Protein AF-A0AAY4BXL6-F1 (afdb_monomer)

Structure (mmCIF, N/CA/C/O backbone):
data_AF-A0AAY4BXL6-F1
#
_entry.id   AF-A0AAY4BXL6-F1
#
loop_
_atom_site.group_PDB
_atom_site.id
_atom_site.type_symbol
_atom_site.label_atom_id
_atom_site.label_alt_id
_atom_site.label_comp_id
_atom_site.label_asym_id
_atom_site.label_entity_id
_atom_site.label_seq_id
_atom_site.pdbx_PDB_ins_code
_atom_site.Cartn_x
_atom_site.Cartn_y
_atom_site.Cartn_z
_atom_site.occupancy
_atom_site.B_iso_or_equiv
_atom_site.auth_seq_id
_atom_site.auth_comp_id
_atom_site.auth_asym_id
_atom_site.auth_atom_id
_atom_site.pdbx_PDB_model_num
ATOM 1 N N . MET A 1 1 ? 42.012 5.319 -60.959 1.00 55.41 1 MET A N 1
ATOM 2 C CA . MET A 1 1 ? 40.696 5.644 -60.373 1.00 55.41 1 MET A CA 1
ATOM 3 C C . MET A 1 1 ? 40.517 7.148 -60.445 1.00 55.41 1 MET A C 1
ATOM 5 O O . MET A 1 1 ? 41.503 7.846 -60.239 1.00 55.41 1 MET A O 1
ATOM 9 N N . THR A 1 2 ? 39.338 7.639 -60.822 1.00 81.38 2 THR A N 1
ATOM 10 C CA . THR A 1 2 ? 39.066 9.082 -60.882 1.00 81.38 2 THR A CA 1
ATOM 11 C C . THR A 1 2 ? 38.804 9.625 -59.470 1.00 81.38 2 THR A C 1
ATOM 13 O O . THR A 1 2 ? 38.248 8.901 -58.645 1.00 81.38 2 THR A O 1
ATOM 16 N N . PRO A 1 3 ? 39.201 10.872 -59.165 1.00 79.62 3 PRO A N 1
ATOM 17 C CA . PRO A 1 3 ? 39.037 11.471 -57.834 1.00 79.62 3 PRO A CA 1
ATOM 18 C C . PRO A 1 3 ? 37.572 11.531 -57.364 1.00 79.62 3 PRO A C 1
ATOM 20 O O . PRO A 1 3 ? 37.304 11.433 -56.173 1.00 79.62 3 PRO A O 1
ATOM 23 N N . GLU A 1 4 ? 36.618 11.609 -58.293 1.00 83.62 4 GLU A N 1
ATOM 24 C CA . GLU A 1 4 ? 35.174 11.591 -58.012 1.00 83.62 4 GLU A CA 1
ATOM 25 C C . GLU A 1 4 ? 34.708 10.270 -57.384 1.00 83.62 4 GLU A C 1
ATOM 27 O O . GLU A 1 4 ? 33.898 10.273 -56.462 1.00 83.62 4 GLU A O 1
ATOM 32 N N . LEU A 1 5 ? 35.265 9.140 -57.832 1.00 86.88 5 LEU A N 1
ATOM 33 C CA . LEU A 1 5 ? 34.950 7.822 -57.277 1.00 86.88 5 LEU A CA 1
ATOM 34 C C . LEU A 1 5 ? 35.505 7.647 -55.859 1.00 86.88 5 LEU A C 1
ATOM 36 O O . LEU A 1 5 ? 34.883 6.968 -55.050 1.00 86.88 5 LEU A O 1
ATOM 40 N N . CYS A 1 6 ? 36.656 8.251 -55.549 1.00 87.00 6 CYS A N 1
ATOM 41 C CA . CYS A 1 6 ? 37.215 8.206 -54.197 1.00 87.00 6 CYS A CA 1
ATOM 42 C C . CYS A 1 6 ? 36.318 8.955 -53.201 1.00 87.00 6 CYS A C 1
ATOM 44 O O . CYS A 1 6 ? 35.998 8.409 -52.150 1.00 87.00 6 CYS A O 1
ATOM 46 N N . ASN A 1 7 ? 35.846 10.150 -53.570 1.00 91.56 7 ASN A N 1
ATOM 47 C CA . ASN A 1 7 ? 34.968 10.955 -52.717 1.00 91.56 7 ASN A CA 1
ATOM 48 C C . ASN A 1 7 ? 33.618 10.268 -52.450 1.00 91.56 7 ASN A C 1
ATOM 50 O O . ASN A 1 7 ? 33.111 10.319 -51.333 1.00 91.56 7 ASN A O 1
ATOM 54 N N . GLU A 1 8 ? 33.040 9.603 -53.455 1.00 93.06 8 GLU A N 1
ATOM 55 C CA . GLU A 1 8 ? 31.780 8.860 -53.298 1.00 93.06 8 GLU A CA 1
ATOM 56 C C . GLU A 1 8 ? 31.937 7.694 -52.310 1.00 93.06 8 GLU A C 1
ATOM 58 O O . GLU A 1 8 ? 31.086 7.472 -51.450 1.00 93.06 8 GLU A O 1
ATOM 63 N N . VAL A 1 9 ? 33.056 6.966 -52.393 1.00 94.69 9 VAL A N 1
ATOM 64 C CA . VAL A 1 9 ? 33.353 5.857 -51.477 1.00 94.69 9 VAL A CA 1
ATOM 65 C C . VAL A 1 9 ? 33.537 6.358 -50.044 1.00 94.69 9 VAL A C 1
ATOM 67 O O . VAL A 1 9 ? 33.019 5.733 -49.120 1.00 94.69 9 VAL A O 1
ATOM 70 N N . GLU A 1 10 ? 34.230 7.480 -49.846 1.00 95.38 10 GLU A N 1
ATOM 71 C CA . GLU A 1 10 ? 34.384 8.105 -48.526 1.00 95.38 10 GLU A CA 1
ATOM 72 C C . GLU A 1 10 ? 33.028 8.545 -47.953 1.00 95.38 10 GLU A C 1
ATOM 74 O O . GLU A 1 10 ? 32.693 8.199 -46.819 1.00 95.38 10 GLU A O 1
ATOM 79 N N . LEU A 1 11 ? 32.188 9.202 -48.760 1.00 96.44 11 LEU A N 1
ATOM 80 C CA . LEU A 1 11 ? 30.849 9.624 -48.345 1.00 96.44 11 LEU A CA 1
ATOM 81 C C . LEU A 1 11 ? 29.952 8.433 -47.972 1.00 96.44 11 LEU A C 1
ATOM 83 O O . LEU A 1 11 ? 29.206 8.488 -46.991 1.00 96.44 11 LEU A O 1
ATOM 87 N N . MET A 1 12 ? 30.032 7.335 -48.728 1.00 96.75 12 MET A N 1
ATOM 88 C CA . MET A 1 12 ? 29.313 6.102 -48.405 1.00 96.75 12 MET A CA 1
ATOM 89 C C . MET A 1 12 ? 29.762 5.508 -47.066 1.00 96.75 12 MET A C 1
ATOM 91 O O . MET A 1 12 ? 28.915 5.052 -46.294 1.00 96.75 12 MET A O 1
ATOM 95 N N . GLN A 1 13 ? 31.064 5.532 -46.767 1.00 96.88 13 GLN A N 1
ATOM 96 C CA . GLN A 1 13 ? 31.594 5.047 -45.489 1.00 96.88 13 GLN A CA 1
ATOM 97 C C . GLN A 1 13 ? 31.095 5.896 -44.316 1.00 96.88 13 GLN A C 1
ATOM 99 O O . GLN A 1 13 ? 30.621 5.344 -43.320 1.00 96.88 13 GLN A O 1
ATOM 104 N N . GLU A 1 14 ? 31.123 7.225 -44.447 1.00 97.62 14 GLU A N 1
ATOM 105 C CA . GLU A 1 14 ? 30.574 8.131 -43.431 1.00 97.62 14 GLU A CA 1
ATOM 106 C C . GLU A 1 14 ? 29.076 7.893 -43.215 1.00 97.62 14 GLU A C 1
ATOM 108 O O . GLU A 1 14 ? 28.597 7.831 -42.078 1.00 97.62 14 GLU A O 1
ATOM 113 N N . HIS A 1 15 ? 28.322 7.711 -44.302 1.00 97.94 15 HIS A N 1
ATOM 114 C CA . HIS A 1 15 ? 26.896 7.422 -44.229 1.00 97.94 15 HIS A CA 1
ATOM 115 C C . HIS A 1 15 ? 26.618 6.112 -43.484 1.00 97.94 15 HIS A C 1
ATOM 117 O O . HIS A 1 15 ? 25.747 6.070 -42.609 1.00 97.94 15 HIS A O 1
ATOM 123 N N . GLU A 1 16 ? 27.369 5.052 -43.788 1.00 98.06 16 GLU A N 1
ATOM 124 C CA . GLU A 1 16 ? 27.234 3.769 -43.102 1.00 98.06 16 GLU A CA 1
ATOM 125 C C . GLU A 1 16 ? 27.542 3.901 -41.603 1.00 98.06 16 GLU A C 1
ATOM 127 O O . GLU A 1 16 ? 26.821 3.356 -40.762 1.00 98.06 16 GLU A O 1
ATOM 132 N N . GLU A 1 17 ? 28.561 4.683 -41.243 1.00 98.25 17 GLU A N 1
ATOM 133 C CA . GLU A 1 17 ? 28.901 4.939 -39.846 1.00 98.25 17 GLU A CA 1
ATOM 134 C C . GLU A 1 17 ? 27.789 5.708 -39.113 1.00 98.25 17 GLU A C 1
ATOM 136 O O . GLU A 1 17 ? 27.430 5.360 -37.982 1.00 98.25 17 GLU A O 1
ATOM 141 N N . ILE A 1 18 ? 27.189 6.715 -39.756 1.00 98.44 18 ILE A N 1
ATOM 142 C CA . ILE A 1 18 ? 26.038 7.451 -39.212 1.00 98.44 18 ILE A CA 1
ATOM 143 C C . ILE A 1 18 ? 24.856 6.503 -38.987 1.00 98.44 18 ILE A C 1
ATOM 145 O O . ILE A 1 18 ? 24.224 6.542 -37.924 1.00 98.44 18 ILE A O 1
ATOM 149 N N . LEU A 1 19 ? 24.556 5.634 -39.957 1.00 98.69 19 LEU A N 1
ATOM 150 C CA . LEU A 1 19 ? 23.480 4.652 -39.830 1.00 98.69 19 LEU A CA 1
ATOM 151 C C . LEU A 1 19 ? 23.740 3.672 -38.683 1.00 98.69 19 LEU A C 1
ATOM 153 O O . LEU A 1 19 ? 22.822 3.398 -37.904 1.00 98.69 19 LEU A O 1
ATOM 157 N N . ARG A 1 20 ? 24.982 3.201 -38.528 1.00 98.56 20 ARG A N 1
ATOM 158 C CA . ARG A 1 20 ? 25.386 2.310 -37.432 1.00 98.56 20 ARG A CA 1
ATOM 159 C C . ARG A 1 20 ? 25.179 2.971 -36.070 1.00 98.56 20 ARG A C 1
ATOM 161 O O . ARG A 1 20 ? 24.457 2.427 -35.235 1.00 98.56 20 ARG A O 1
ATOM 168 N N . LYS A 1 21 ? 25.705 4.186 -35.880 1.00 98.56 21 LYS A N 1
ATOM 169 C CA . LYS A 1 21 ? 25.538 4.966 -34.637 1.00 98.56 21 LYS A CA 1
ATOM 170 C C . LYS A 1 21 ? 24.064 5.210 -34.312 1.00 98.56 21 LYS A C 1
ATOM 172 O O . LYS A 1 21 ? 23.645 5.096 -33.160 1.00 98.56 21 LYS A O 1
ATOM 177 N N . ARG A 1 22 ? 23.251 5.523 -35.326 1.00 98.62 22 ARG A N 1
ATOM 178 C CA . ARG A 1 22 ? 21.806 5.721 -35.154 1.00 98.62 22 ARG A CA 1
ATOM 179 C C . ARG A 1 22 ? 21.107 4.436 -34.714 1.00 98.62 22 ARG A C 1
ATOM 181 O O . ARG A 1 22 ? 20.255 4.498 -33.829 1.00 98.62 22 ARG A O 1
ATOM 188 N N . ALA A 1 23 ? 21.442 3.299 -35.320 1.00 98.69 23 ALA A N 1
ATOM 189 C CA . ALA A 1 23 ? 20.861 2.009 -34.961 1.00 98.69 23 ALA A CA 1
ATOM 190 C C . ALA A 1 23 ? 21.191 1.630 -33.509 1.00 98.69 23 ALA A C 1
ATOM 192 O O . ALA A 1 23 ? 20.288 1.273 -32.751 1.00 98.69 23 ALA A O 1
ATOM 193 N N . GLU A 1 24 ? 22.450 1.796 -33.098 1.00 98.62 24 GLU A N 1
ATOM 194 C CA . GLU A 1 24 ? 22.897 1.549 -31.722 1.00 98.62 24 GLU A CA 1
ATOM 195 C C . GLU A 1 24 ? 22.157 2.434 -30.710 1.00 98.62 24 GLU A C 1
ATOM 197 O O . GLU A 1 24 ? 21.625 1.936 -29.713 1.00 98.62 24 GLU A O 1
ATOM 202 N N . LEU A 1 25 ? 22.048 3.739 -30.987 1.00 98.62 25 LEU A N 1
ATOM 203 C CA . LEU A 1 25 ? 21.337 4.671 -30.112 1.00 98.62 25 LEU A CA 1
ATOM 204 C C . LEU A 1 25 ? 19.850 4.314 -29.989 1.00 98.62 25 LEU A C 1
ATOM 206 O O . LEU A 1 25 ? 19.307 4.310 -28.884 1.00 98.62 25 LEU A O 1
ATOM 210 N N . LEU A 1 26 ? 19.188 3.984 -31.101 1.00 98.69 26 LEU A N 1
ATOM 211 C CA . LEU A 1 26 ? 17.782 3.572 -31.088 1.00 98.69 26 LEU A CA 1
ATOM 212 C C . LEU A 1 26 ? 17.580 2.294 -30.270 1.00 98.69 26 LEU A C 1
ATOM 214 O O 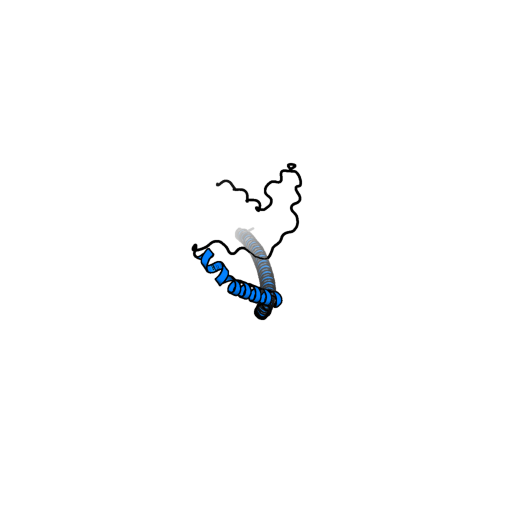. LEU A 1 26 ? 16.652 2.228 -29.463 1.00 98.69 26 LEU A O 1
ATOM 218 N N . GLN A 1 27 ? 18.471 1.312 -30.415 1.00 98.69 27 GLN A N 1
ATOM 219 C CA . GLN A 1 27 ? 18.427 0.086 -29.623 1.00 98.69 27 GLN A CA 1
ATOM 220 C C . GLN A 1 27 ? 18.601 0.376 -28.125 1.00 98.69 27 GLN A C 1
ATOM 222 O O . GLN A 1 27 ? 17.874 -0.177 -27.294 1.00 98.69 27 GLN A O 1
ATOM 227 N N . GLN A 1 28 ? 19.521 1.275 -27.765 1.00 98.69 28 GLN A N 1
ATOM 228 C CA . GLN A 1 28 ? 19.729 1.686 -26.378 1.00 98.69 28 GLN A CA 1
ATOM 229 C C . GLN A 1 28 ? 18.496 2.398 -25.804 1.00 98.69 28 GLN A C 1
ATOM 231 O O . GLN A 1 28 ? 18.062 2.085 -24.691 1.00 98.69 28 GLN A O 1
ATOM 236 N N . MET A 1 29 ? 17.913 3.333 -26.557 1.00 98.62 29 MET A N 1
ATOM 237 C CA . MET A 1 29 ? 16.710 4.062 -26.151 1.00 98.62 29 MET A CA 1
ATOM 238 C C . MET A 1 29 ? 15.520 3.120 -25.953 1.00 98.62 29 MET A C 1
ATOM 240 O O . MET A 1 29 ? 14.811 3.236 -24.951 1.00 98.62 29 MET A O 1
ATOM 244 N N . GLU A 1 30 ? 15.330 2.157 -26.855 1.00 98.69 30 GLU A N 1
ATOM 245 C CA . GLU A 1 30 ? 14.265 1.160 -26.748 1.00 98.69 30 GLU A CA 1
ATOM 246 C C . GLU A 1 30 ? 14.443 0.300 -25.489 1.00 98.69 30 GLU A C 1
ATOM 248 O O . GLU A 1 30 ? 13.514 0.149 -24.693 1.00 98.69 30 GLU A O 1
ATOM 253 N N . ALA A 1 31 ? 15.661 -0.186 -25.227 1.00 98.56 31 ALA A N 1
ATOM 254 C CA . ALA A 1 31 ? 15.957 -0.968 -24.029 1.00 98.56 31 ALA A CA 1
ATOM 255 C C . ALA A 1 31 ? 15.665 -0.183 -22.736 1.00 98.56 31 ALA A C 1
ATOM 257 O O . ALA A 1 31 ? 15.022 -0.698 -21.814 1.00 98.56 31 ALA A O 1
ATOM 258 N N . GLN A 1 32 ? 16.079 1.086 -22.674 1.00 98.62 32 GLN A N 1
ATOM 259 C CA . GLN A 1 32 ? 15.794 1.961 -21.534 1.00 98.62 32 GLN A CA 1
ATOM 260 C C . GLN A 1 32 ? 14.294 2.215 -21.371 1.00 98.62 32 GLN A C 1
ATOM 262 O O . GLN A 1 32 ? 13.777 2.169 -20.249 1.00 98.62 32 GLN A O 1
ATOM 267 N N . HIS A 1 33 ? 13.581 2.451 -22.473 1.00 98.44 33 HIS A N 1
ATOM 268 C CA . HIS A 1 33 ? 12.140 2.660 -22.455 1.00 98.44 33 HIS A CA 1
ATOM 269 C C . HIS A 1 33 ? 11.407 1.428 -21.912 1.00 98.44 33 HIS A C 1
ATOM 271 O O . HIS A 1 33 ? 10.588 1.548 -20.993 1.00 98.44 33 HIS A O 1
ATOM 277 N N . GLN A 1 34 ? 11.740 0.233 -22.405 1.00 98.62 34 GLN A N 1
ATOM 278 C CA . GLN A 1 34 ? 11.135 -1.015 -21.938 1.00 98.62 34 GLN A CA 1
ATOM 279 C C . GLN A 1 34 ? 11.451 -1.290 -20.466 1.00 98.62 34 GLN A C 1
ATOM 281 O O . GLN A 1 34 ? 10.554 -1.660 -19.702 1.00 98.62 34 GLN A O 1
ATOM 286 N N . HIS A 1 35 ? 12.684 -1.026 -20.028 1.00 98.56 35 HIS A N 1
ATOM 287 C CA . HIS A 1 35 ? 13.060 -1.147 -18.622 1.00 98.56 35 HIS A CA 1
ATOM 288 C C . HIS A 1 35 ? 12.223 -0.219 -17.725 1.00 98.56 35 HIS A C 1
ATOM 290 O O . HIS A 1 35 ? 11.637 -0.657 -16.729 1.00 98.56 35 HIS A O 1
ATOM 296 N N . GLN A 1 36 ? 12.093 1.059 -18.095 1.00 98.50 36 GLN A N 1
ATOM 297 C CA . GLN A 1 36 ? 11.271 2.012 -17.346 1.00 98.50 36 GLN A CA 1
ATOM 298 C C . GLN A 1 36 ? 9.793 1.611 -17.335 1.00 98.50 36 GLN A C 1
ATOM 300 O O . GLN A 1 36 ? 9.132 1.694 -16.296 1.00 98.50 36 GLN A O 1
ATOM 305 N N . LYS A 1 37 ? 9.271 1.138 -18.469 1.00 98.56 37 LYS A N 1
ATOM 306 C CA . LYS A 1 37 ? 7.896 0.649 -18.593 1.00 98.56 37 LYS A CA 1
ATOM 307 C C . LYS A 1 37 ? 7.641 -0.538 -17.664 1.00 98.56 37 LYS A C 1
ATOM 309 O O . LYS A 1 37 ? 6.628 -0.545 -16.962 1.00 98.56 37 LYS A O 1
ATOM 314 N N . ALA A 1 38 ? 8.560 -1.502 -17.601 1.00 98.50 38 ALA A N 1
ATOM 315 C CA . ALA A 1 38 ? 8.473 -2.641 -16.689 1.00 98.50 38 ALA A CA 1
ATOM 316 C C . ALA A 1 38 ? 8.501 -2.197 -15.217 1.00 98.50 38 ALA A C 1
ATOM 318 O O . ALA A 1 38 ? 7.635 -2.600 -14.436 1.00 98.50 38 ALA A O 1
ATOM 319 N N . LYS A 1 39 ? 9.418 -1.290 -14.851 1.00 98.56 39 LYS A N 1
ATOM 320 C CA . LYS A 1 39 ? 9.509 -0.725 -13.494 1.00 98.56 39 LYS A CA 1
ATOM 321 C C . LYS A 1 39 ? 8.218 -0.014 -13.078 1.00 98.56 39 LYS A C 1
ATOM 323 O O . LYS A 1 39 ? 7.716 -0.244 -11.979 1.00 98.56 39 LYS A O 1
ATOM 328 N N . ARG A 1 40 ? 7.638 0.810 -13.960 1.00 98.62 40 ARG A N 1
ATOM 329 C CA . ARG A 1 40 ? 6.360 1.502 -13.707 1.00 98.62 40 ARG A CA 1
ATOM 330 C C . ARG A 1 40 ? 5.208 0.517 -13.516 1.00 98.62 40 ARG A C 1
ATOM 332 O O . ARG A 1 40 ? 4.443 0.670 -12.568 1.00 98.62 40 ARG A O 1
ATOM 339 N N . LYS A 1 41 ? 5.110 -0.515 -14.362 1.00 98.56 41 LYS A N 1
ATOM 340 C CA . LYS A 1 41 ? 4.100 -1.580 -14.215 1.00 98.56 41 LYS A CA 1
ATOM 341 C C . LYS A 1 41 ? 4.236 -2.306 -12.876 1.00 98.56 41 LYS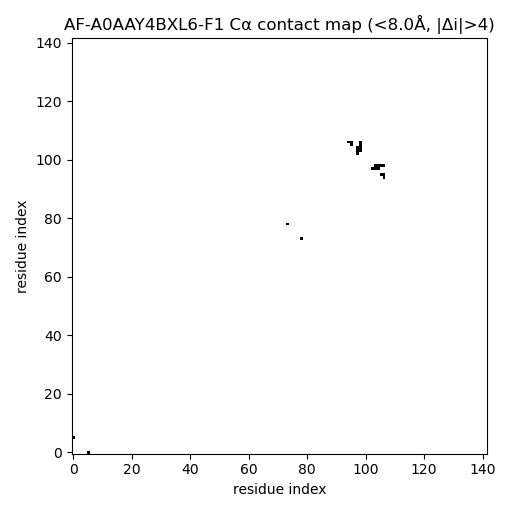 A C 1
ATOM 343 O O . LYS A 1 41 ? 3.241 -2.483 -12.178 1.00 98.56 41 LYS A O 1
ATOM 348 N N . GLN A 1 42 ? 5.458 -2.674 -12.492 1.00 98.56 42 GLN A N 1
ATOM 349 C CA . GLN A 1 42 ? 5.718 -3.326 -11.209 1.00 98.56 42 GLN A CA 1
ATOM 350 C C . GLN A 1 42 ? 5.330 -2.424 -10.030 1.00 98.56 42 GLN A C 1
ATOM 352 O O . GLN A 1 42 ? 4.679 -2.884 -9.092 1.00 98.56 42 GLN A O 1
ATOM 357 N N . GLN A 1 43 ? 5.688 -1.139 -10.083 1.00 98.69 43 GLN A N 1
ATOM 358 C CA . GLN A 1 43 ? 5.335 -0.180 -9.039 1.00 98.69 43 GLN A CA 1
ATOM 359 C C . GLN A 1 43 ? 3.819 0.012 -8.926 1.00 98.69 43 GLN A C 1
ATOM 361 O O . GLN A 1 43 ? 3.289 0.010 -7.816 1.00 98.69 43 GLN A O 1
ATOM 366 N N . ALA A 1 44 ? 3.111 0.125 -10.052 1.00 98.56 44 ALA A N 1
ATOM 367 C CA . ALA A 1 44 ? 1.655 0.238 -10.069 1.00 98.56 44 ALA A CA 1
ATOM 368 C C . ALA A 1 44 ? 0.984 -0.994 -9.441 1.00 98.56 44 ALA A C 1
ATOM 370 O O . ALA A 1 44 ? 0.095 -0.848 -8.604 1.00 98.56 44 ALA A O 1
ATOM 371 N N . ALA A 1 45 ? 1.457 -2.201 -9.771 1.00 98.50 45 ALA A N 1
ATOM 372 C CA . ALA A 1 45 ? 0.950 -3.438 -9.179 1.00 98.50 45 ALA A CA 1
ATOM 373 C C . ALA A 1 45 ? 1.174 -3.484 -7.657 1.00 98.50 45 ALA A C 1
ATOM 375 O O . ALA A 1 45 ? 0.247 -3.783 -6.905 1.00 98.50 45 ALA A O 1
ATOM 376 N N . ARG A 1 46 ? 2.377 -3.122 -7.190 1.00 98.56 46 ARG A N 1
ATOM 377 C CA . ARG A 1 46 ? 2.694 -3.043 -5.754 1.00 98.56 46 ARG A CA 1
ATOM 378 C C . ARG A 1 46 ? 1.828 -2.017 -5.032 1.00 98.56 46 ARG A C 1
ATOM 380 O O . ARG A 1 46 ? 1.309 -2.311 -3.960 1.00 98.56 46 ARG A O 1
ATOM 387 N N . SER A 1 47 ? 1.650 -0.836 -5.622 1.00 98.44 47 SER A N 1
ATOM 388 C CA . SER A 1 47 ? 0.816 0.218 -5.043 1.00 98.44 47 SER A CA 1
ATOM 389 C C . SER A 1 47 ? -0.643 -0.213 -4.942 1.00 98.44 47 SER A C 1
ATOM 391 O O . SER A 1 47 ? -1.269 0.016 -3.912 1.00 98.44 47 SER A O 1
ATOM 393 N N . LYS A 1 48 ? -1.174 -0.871 -5.978 1.00 98.69 48 LYS A N 1
ATOM 394 C CA . LYS A 1 48 ? -2.544 -1.391 -5.971 1.00 98.69 48 LYS A CA 1
ATOM 395 C C . LYS A 1 48 ? -2.729 -2.458 -4.889 1.00 98.69 48 LYS A C 1
ATOM 397 O O . LYS A 1 48 ? -3.653 -2.358 -4.092 1.00 98.69 48 LYS A O 1
ATOM 402 N N . ALA A 1 49 ? -1.807 -3.416 -4.793 1.00 98.56 49 ALA A N 1
ATOM 403 C CA . ALA A 1 49 ? -1.851 -4.444 -3.753 1.00 98.56 49 ALA A CA 1
ATOM 404 C C . ALA A 1 49 ? -1.759 -3.846 -2.335 1.00 98.56 49 ALA A C 1
ATOM 406 O O . ALA A 1 49 ? -2.484 -4.258 -1.429 1.00 98.56 49 ALA A O 1
ATOM 40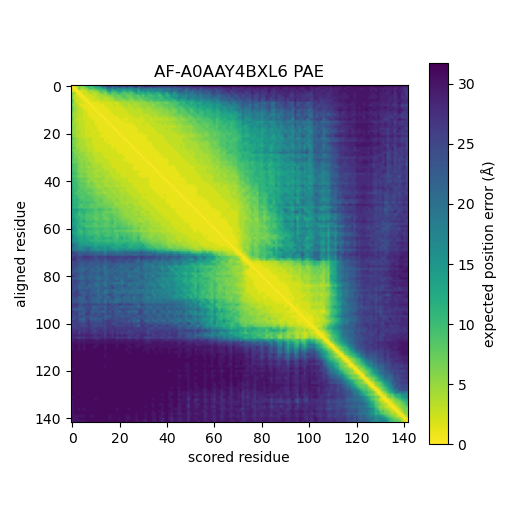7 N N . ALA A 1 50 ? -0.902 -2.837 -2.135 1.00 98.62 50 ALA A N 1
ATOM 408 C CA . ALA A 1 50 ? -0.807 -2.120 -0.866 1.00 98.62 50 ALA A CA 1
ATOM 409 C C . ALA A 1 50 ? -2.103 -1.364 -0.540 1.00 98.62 50 ALA A C 1
ATOM 411 O O . ALA A 1 50 ? -2.556 -1.407 0.601 1.00 98.62 50 ALA A O 1
ATOM 412 N N . GLN A 1 51 ? -2.722 -0.721 -1.533 1.00 98.69 51 GLN A N 1
ATOM 413 C CA . GLN A 1 51 ? -4.001 -0.032 -1.375 1.00 98.69 51 GLN A CA 1
ATOM 414 C C . GLN A 1 51 ? -5.119 -1.004 -0.979 1.00 98.69 51 GLN A C 1
ATOM 416 O O . GLN A 1 51 ? -5.844 -0.728 -0.028 1.00 98.69 51 GLN A O 1
ATOM 421 N N . GLU A 1 52 ? -5.224 -2.156 -1.644 1.00 98.56 52 GLU A N 1
ATOM 422 C CA . GLU A 1 52 ? -6.211 -3.194 -1.317 1.00 98.56 52 GLU A CA 1
ATOM 423 C C . GLU A 1 52 ? -6.015 -3.739 0.104 1.00 98.56 52 GLU A C 1
ATOM 425 O O . GLU A 1 52 ? -6.976 -3.854 0.866 1.00 98.56 52 GLU A O 1
ATOM 430 N N . ARG A 1 53 ? -4.767 -4.018 0.501 1.00 98.62 53 ARG A N 1
ATOM 431 C CA . ARG A 1 53 ? -4.444 -4.446 1.870 1.00 98.62 53 ARG A CA 1
ATOM 432 C C . ARG A 1 53 ? -4.813 -3.374 2.894 1.00 98.62 53 ARG A C 1
ATOM 434 O O . ARG A 1 53 ? -5.430 -3.687 3.907 1.00 98.62 53 ARG A O 1
ATOM 441 N N . ASN A 1 54 ? -4.434 -2.123 2.643 1.00 98.69 54 ASN A N 1
ATOM 442 C CA . ASN A 1 54 ? -4.706 -1.021 3.561 1.00 98.69 54 ASN A CA 1
ATOM 443 C C . ASN A 1 54 ? -6.216 -0.771 3.696 1.00 98.69 54 ASN A C 1
ATOM 445 O O . ASN A 1 54 ? -6.682 -0.525 4.802 1.00 98.69 54 ASN A O 1
ATOM 449 N N . ALA A 1 55 ? -6.988 -0.898 2.613 1.00 98.69 55 ALA A N 1
ATOM 450 C CA . ALA A 1 55 ? -8.445 -0.792 2.661 1.00 98.69 55 ALA A CA 1
ATOM 451 C C . ALA A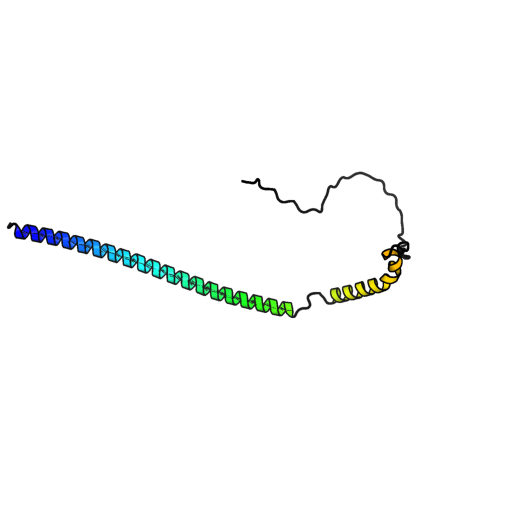 1 55 ? -9.072 -1.863 3.570 1.00 98.69 55 ALA A C 1
ATOM 453 O O . ALA A 1 55 ? -9.934 -1.538 4.384 1.00 98.69 55 ALA A O 1
ATOM 454 N N . ARG A 1 56 ? -8.596 -3.115 3.489 1.00 98.62 56 ARG A N 1
ATOM 455 C CA . ARG A 1 56 ? -9.043 -4.202 4.381 1.00 98.62 56 ARG A CA 1
ATOM 456 C C . ARG A 1 56 ? -8.697 -3.919 5.840 1.00 98.62 56 ARG A C 1
ATOM 458 O O . ARG A 1 56 ? -9.569 -3.995 6.692 1.00 98.62 56 ARG A O 1
ATOM 465 N N . LEU A 1 57 ? -7.458 -3.509 6.114 1.00 98.69 57 LEU A N 1
ATOM 466 C CA . LEU A 1 57 ? -7.028 -3.166 7.473 1.00 98.69 57 LEU A CA 1
ATOM 467 C C . LEU A 1 57 ? -7.871 -2.036 8.073 1.00 98.69 57 LEU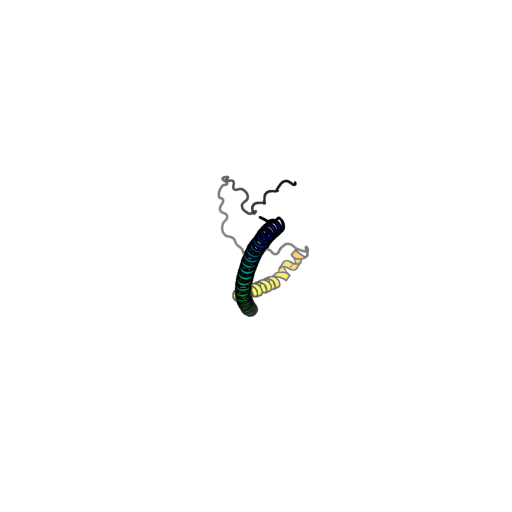 A C 1
ATOM 469 O O . LEU A 1 57 ? -8.291 -2.133 9.218 1.00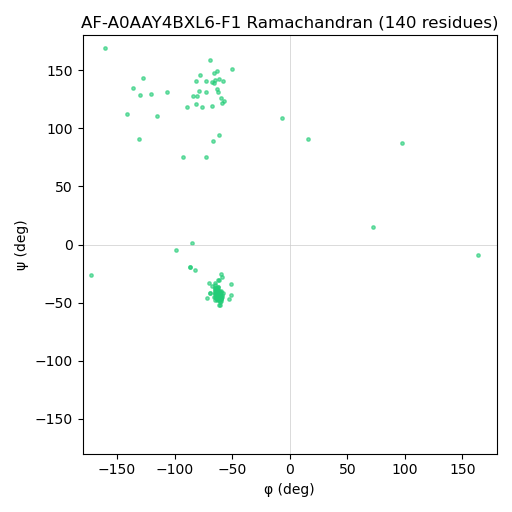 98.69 57 LEU A O 1
ATOM 473 N N . LEU A 1 58 ? -8.159 -0.987 7.300 1.00 98.69 58 LEU A N 1
ATOM 474 C CA . LEU A 1 58 ? -9.010 0.112 7.758 1.00 98.69 58 LEU A CA 1
ATOM 475 C C . LEU A 1 58 ? -10.440 -0.351 8.049 1.00 98.69 58 LEU A C 1
ATOM 477 O O . LEU A 1 58 ? -11.042 0.098 9.023 1.00 98.69 58 LEU A O 1
ATOM 481 N N . GLN A 1 59 ? -10.978 -1.259 7.234 1.00 98.62 59 GLN A N 1
ATOM 482 C CA . GLN A 1 59 ? -12.286 -1.855 7.479 1.00 98.62 59 GLN A CA 1
ATOM 483 C C . GLN A 1 59 ? -12.297 -2.677 8.776 1.00 98.62 59 GLN A C 1
ATOM 485 O O . GLN A 1 59 ? -13.212 -2.520 9.583 1.00 98.62 59 GLN A O 1
ATOM 490 N N . ASP A 1 60 ? -11.274 -3.501 9.001 1.00 98.38 60 ASP A N 1
ATOM 491 C CA . ASP A 1 60 ? -11.146 -4.319 10.210 1.00 98.38 60 ASP A CA 1
ATOM 492 C C . ASP A 1 60 ? -10.972 -3.452 11.463 1.00 98.38 60 ASP A C 1
ATOM 494 O O . ASP A 1 60 ? -11.619 -3.698 12.481 1.00 98.38 60 ASP A O 1
ATOM 498 N N . MET A 1 61 ? -10.156 -2.396 11.382 1.00 98.31 61 MET A N 1
ATOM 499 C CA . MET A 1 61 ? -9.976 -1.431 12.472 1.00 98.31 61 MET A CA 1
ATOM 500 C C . MET A 1 61 ? -11.282 -0.715 12.804 1.00 98.31 61 MET A C 1
ATOM 502 O O . MET A 1 61 ? -11.632 -0.612 13.975 1.00 98.31 61 MET A O 1
ATOM 506 N N . LYS A 1 62 ? -12.030 -0.273 11.787 1.00 98.00 62 LYS A N 1
ATOM 507 C CA . LYS A 1 62 ? -13.338 0.355 11.991 1.00 98.00 62 LYS A CA 1
ATOM 508 C C . LYS A 1 62 ? -14.322 -0.604 12.657 1.00 98.00 62 LYS A C 1
ATOM 510 O O . LYS A 1 62 ? -15.016 -0.216 13.587 1.00 98.00 62 LYS A O 1
ATOM 515 N N . LYS A 1 63 ? -14.355 -1.865 12.218 1.00 97.38 63 LYS A N 1
ATOM 516 C CA . LYS A 1 63 ? -15.199 -2.891 12.837 1.00 97.38 63 LYS A CA 1
ATOM 517 C C . LYS A 1 63 ? -14.829 -3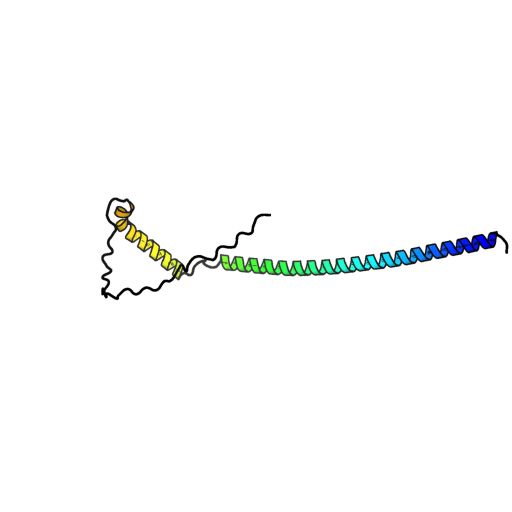.102 14.307 1.00 97.38 63 LYS A C 1
ATOM 519 O O . LYS A 1 63 ? -15.710 -3.104 15.157 1.00 97.38 63 LYS A O 1
ATOM 524 N N . MET A 1 64 ? -13.537 -3.236 14.604 1.00 95.81 64 MET A N 1
ATOM 525 C CA . MET A 1 64 ? -13.047 -3.383 15.975 1.00 95.81 64 MET A CA 1
ATOM 526 C C . MET A 1 64 ? -13.405 -2.168 16.835 1.00 95.81 64 MET A C 1
ATOM 528 O O . MET A 1 64 ? -13.828 -2.327 17.974 1.00 95.81 64 MET A O 1
ATOM 532 N N . GLU A 1 65 ? -13.271 -0.960 16.292 1.00 96.06 65 GLU A N 1
ATOM 533 C CA . GLU A 1 65 ? -13.678 0.266 16.970 1.00 96.06 65 GLU A CA 1
ATOM 534 C C . GLU A 1 65 ? -15.183 0.273 17.265 1.00 96.06 65 GLU A C 1
ATOM 536 O O . GLU A 1 65 ? -15.582 0.552 18.394 1.00 96.06 65 GLU A O 1
ATOM 541 N N . ASP A 1 66 ? -16.020 -0.073 16.287 1.00 95.56 66 ASP A N 1
ATOM 542 C CA . ASP A 1 66 ? -17.471 -0.148 16.462 1.00 95.56 66 ASP A CA 1
ATOM 543 C C . ASP A 1 66 ? -17.869 -1.205 17.505 1.00 95.56 66 ASP A C 1
ATOM 545 O O . ASP A 1 66 ? -18.808 -0.991 18.273 1.00 95.56 66 ASP A O 1
ATOM 549 N N . ASP A 1 67 ? -17.159 -2.332 17.558 1.00 93.06 67 ASP A N 1
ATOM 550 C CA . ASP A 1 67 ? -17.383 -3.389 18.547 1.00 93.06 67 ASP A CA 1
ATOM 551 C C . ASP A 1 67 ? -16.962 -2.937 19.956 1.00 93.06 67 ASP A C 1
ATOM 553 O O . ASP A 1 67 ? -17.710 -3.134 20.917 1.00 93.06 67 ASP A O 1
ATOM 557 N N . LEU A 1 68 ? -15.822 -2.247 20.083 1.00 89.75 68 LEU A N 1
ATOM 558 C CA . LEU A 1 68 ? -15.363 -1.665 21.349 1.00 89.75 68 LEU A CA 1
ATOM 559 C C . LEU A 1 68 ? -16.295 -0.558 21.848 1.00 89.75 68 LEU A C 1
ATOM 561 O O . LEU A 1 68 ? -16.588 -0.502 23.038 1.00 89.75 68 LEU A O 1
ATOM 565 N N . ARG A 1 69 ? -16.810 0.293 20.954 1.00 89.12 69 ARG A N 1
ATOM 566 C CA . ARG A 1 69 ? -17.783 1.345 21.301 1.00 89.12 69 ARG A CA 1
ATOM 567 C C . ARG A 1 69 ? -19.087 0.780 21.866 1.00 89.12 69 ARG A C 1
ATOM 569 O O . ARG A 1 69 ? -19.741 1.452 22.657 1.00 89.12 69 ARG A O 1
ATOM 576 N N . LYS A 1 70 ? -19.483 -0.427 21.450 1.00 88.19 70 LYS A N 1
ATOM 577 C CA . LYS A 1 70 ? -20.685 -1.112 21.954 1.00 88.19 70 LYS A CA 1
ATOM 578 C C . LYS A 1 70 ? -20.442 -1.842 23.273 1.00 88.19 70 LYS A C 1
ATOM 580 O O . LYS A 1 70 ? -21.409 -2.130 23.976 1.00 88.19 70 LYS A O 1
ATOM 585 N N . GLN A 1 71 ? -19.195 -2.179 23.604 1.00 82.62 71 GLN A N 1
ATOM 586 C CA . GLN A 1 71 ? -18.889 -2.863 24.854 1.00 82.62 71 GLN A CA 1
ATOM 587 C C . GLN A 1 71 ? -18.801 -1.891 26.042 1.00 82.62 71 GLN A C 1
ATOM 589 O O . GLN A 1 71 ? -18.216 -0.814 25.926 1.00 82.62 71 GLN A O 1
ATOM 594 N N . PRO A 1 72 ? -19.319 -2.277 27.223 1.00 75.19 72 PRO A N 1
ATOM 595 C CA . PRO A 1 72 ? -19.037 -1.563 28.462 1.00 75.19 72 PRO A CA 1
ATOM 596 C C . PRO A 1 72 ? -17.526 -1.562 28.747 1.00 75.19 72 PRO A C 1
ATOM 598 O O . PRO A 1 72 ? -16.908 -2.623 28.802 1.00 75.19 72 PRO A O 1
ATOM 601 N N . LEU A 1 73 ? -16.938 -0.378 28.963 1.00 75.12 73 LEU A N 1
ATOM 602 C CA . LEU A 1 73 ? -15.497 -0.202 29.225 1.00 75.12 73 LEU A CA 1
ATOM 603 C C . LEU A 1 73 ? -14.993 -0.946 30.472 1.00 75.12 73 LEU A C 1
ATOM 605 O O . LEU A 1 73 ? -13.806 -1.250 30.574 1.00 75.12 73 LEU A O 1
ATOM 609 N N . LEU A 1 74 ? -15.878 -1.205 31.436 1.00 82.50 74 LEU A N 1
ATOM 610 C CA . LEU A 1 74 ? -15.568 -1.878 32.692 1.00 82.50 74 LEU A CA 1
ATOM 611 C C . LEU A 1 74 ? -16.521 -3.052 32.896 1.00 82.50 74 LEU A C 1
ATOM 613 O O . LEU A 1 74 ? -17.709 -2.968 32.578 1.00 82.50 74 LEU A O 1
ATOM 617 N N . HIS A 1 75 ? -16.000 -4.140 33.468 1.00 85.12 75 HIS A N 1
ATOM 618 C CA . HIS A 1 75 ? -16.818 -5.286 33.850 1.00 85.12 75 HIS A CA 1
ATOM 619 C C . HIS A 1 75 ? -17.913 -4.838 34.839 1.00 85.12 75 HIS A C 1
ATOM 621 O O . HIS A 1 75 ? -17.610 -4.037 35.733 1.00 85.12 75 HIS A O 1
ATOM 627 N N . PRO A 1 76 ? -19.153 -5.352 34.743 1.00 88.44 76 PRO A N 1
ATOM 628 C CA . PRO A 1 76 ? -20.251 -4.970 35.637 1.00 88.44 76 PRO A CA 1
ATOM 629 C C . PRO A 1 76 ? -19.905 -5.049 37.129 1.00 88.44 76 PRO A C 1
ATOM 631 O O . PRO A 1 76 ? -20.335 -4.199 37.908 1.00 88.44 76 PRO A O 1
ATOM 634 N N . ASP A 1 77 ? -19.075 -6.012 37.530 1.00 92.00 77 ASP A N 1
ATOM 635 C CA . ASP A 1 77 ? -18.611 -6.145 38.917 1.00 92.00 77 ASP A CA 1
ATOM 636 C C . ASP A 1 77 ? -17.739 -4.971 39.367 1.00 92.00 77 ASP A C 1
ATOM 638 O O . ASP A 1 77 ? -17.859 -4.515 40.501 1.00 92.00 77 ASP A O 1
ATOM 642 N N . VAL A 1 78 ? -16.888 -4.448 38.477 1.00 91.56 78 VAL A N 1
ATOM 643 C CA . VAL A 1 78 ? -16.036 -3.284 38.763 1.00 91.56 78 VAL A CA 1
ATOM 644 C C . VAL A 1 78 ? -16.897 -2.034 38.897 1.00 91.56 78 VAL A C 1
ATOM 646 O O . VAL A 1 78 ? -16.699 -1.260 39.829 1.00 91.56 78 VAL A O 1
ATOM 649 N N . ILE A 1 79 ? -17.893 -1.874 38.019 1.00 90.94 79 ILE A N 1
ATOM 650 C CA . ILE A 1 79 ? -18.870 -0.780 38.105 1.00 90.94 79 ILE A CA 1
ATOM 651 C C . ILE A 1 79 ? -19.632 -0.873 39.432 1.00 90.94 79 ILE A C 1
ATOM 653 O O . ILE A 1 79 ? -19.687 0.093 40.186 1.00 90.94 79 ILE A O 1
ATOM 657 N N . THR A 1 80 ? -20.146 -2.058 39.768 1.00 94.19 80 THR A N 1
ATOM 658 C CA . THR A 1 80 ? -20.892 -2.299 41.012 1.00 94.19 80 THR A CA 1
ATOM 659 C C . THR A 1 80 ? -20.035 -2.021 42.244 1.00 94.19 80 THR A C 1
ATOM 661 O O . THR A 1 80 ? -20.500 -1.390 43.195 1.00 94.19 80 THR A O 1
ATOM 664 N N . LEU A 1 81 ? -18.778 -2.469 42.237 1.00 95.94 81 LEU A N 1
ATOM 665 C CA . LEU A 1 81 ? -17.830 -2.215 43.315 1.00 95.94 81 LEU A CA 1
ATOM 666 C C . LEU A 1 81 ? -17.545 -0.719 43.459 1.00 95.94 81 LEU A C 1
ATOM 668 O O . LEU A 1 81 ? -17.576 -0.212 44.576 1.00 95.94 81 LEU A O 1
ATOM 672 N N . GLN A 1 82 ? -17.315 -0.008 42.353 1.00 94.75 82 GLN A N 1
ATOM 673 C CA . GLN A 1 82 ? -17.078 1.433 42.359 1.00 94.75 82 GLN A CA 1
ATOM 674 C C . GLN A 1 82 ? -18.287 2.192 42.918 1.00 94.75 82 GLN A C 1
ATOM 676 O O . GLN A 1 82 ? -18.120 3.047 43.786 1.00 94.75 82 GLN A O 1
ATOM 681 N N . THR A 1 83 ? -19.504 1.845 42.487 1.00 95.56 83 THR A N 1
ATOM 682 C CA . THR A 1 83 ? -20.742 2.439 43.011 1.00 95.56 83 THR A CA 1
ATOM 683 C C . THR A 1 83 ? -20.883 2.204 44.514 1.00 95.56 83 THR A C 1
ATOM 685 O O . THR A 1 83 ? -21.148 3.143 45.260 1.00 95.56 83 THR A O 1
ATOM 688 N N . ARG A 1 84 ? -20.660 0.969 44.986 1.00 96.75 84 ARG A N 1
ATOM 689 C CA . ARG A 1 84 ? -20.733 0.641 46.420 1.00 96.75 84 ARG A CA 1
ATOM 690 C C . ARG A 1 84 ? -19.649 1.346 47.232 1.00 96.75 84 ARG A C 1
ATOM 692 O O . ARG A 1 84 ? -19.925 1.796 48.339 1.00 96.75 84 ARG A O 1
ATOM 699 N N . TYR A 1 85 ? -18.436 1.442 46.692 1.00 96.75 85 TYR A N 1
ATOM 700 C CA . TYR A 1 85 ? -17.326 2.138 47.332 1.00 96.75 85 TYR A CA 1
ATOM 701 C C . TYR A 1 85 ? -17.649 3.619 47.528 1.00 96.75 85 TYR A C 1
ATOM 703 O O . TYR A 1 85 ? -17.580 4.096 48.655 1.00 96.75 85 TYR A O 1
ATOM 711 N N . TRP A 1 86 ? -18.070 4.328 46.476 1.00 96.62 86 TRP A N 1
ATOM 712 C CA . TRP A 1 86 ? -18.427 5.744 46.597 1.00 96.62 86 TRP A CA 1
ATOM 713 C C . TRP A 1 86 ? -19.607 5.971 47.540 1.00 96.62 86 TRP A C 1
ATOM 715 O O . TRP A 1 86 ? -19.525 6.860 48.379 1.00 96.62 86 TRP A O 1
ATOM 725 N N . ALA A 1 87 ? -20.632 5.114 47.507 1.00 97.19 87 ALA A 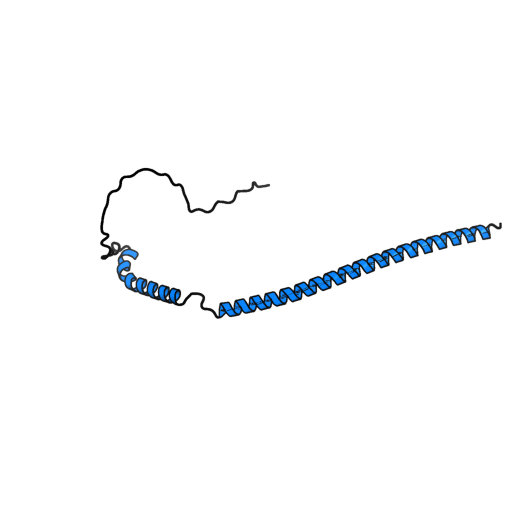N 1
ATOM 726 C CA . ALA A 1 87 ? -21.725 5.175 48.480 1.00 97.19 87 ALA A CA 1
ATOM 727 C C . ALA A 1 87 ? -21.227 4.991 49.929 1.00 97.19 87 ALA A C 1
ATOM 729 O O . ALA A 1 87 ? -21.659 5.698 50.836 1.00 97.19 87 ALA A O 1
ATOM 730 N N . SER A 1 88 ? -20.281 4.073 50.159 1.00 96.56 88 SER A N 1
ATOM 731 C CA . SER A 1 88 ? -19.658 3.889 51.476 1.00 96.56 88 SER A CA 1
ATOM 732 C C . SER A 1 88 ? -18.802 5.089 51.889 1.00 96.56 88 SER A C 1
ATOM 734 O O . SER A 1 88 ? -18.757 5.415 53.074 1.00 96.56 88 SER A O 1
ATOM 736 N N . VAL A 1 89 ? -18.113 5.733 50.944 1.00 94.94 89 VAL A N 1
ATOM 737 C CA . VAL A 1 89 ? -17.342 6.958 51.197 1.00 94.94 89 VAL A CA 1
ATOM 738 C C . VAL A 1 89 ? -18.282 8.093 51.587 1.00 94.94 89 VAL A C 1
ATOM 740 O O . VAL A 1 89 ? -18.045 8.734 52.604 1.00 94.94 89 VAL A O 1
ATOM 743 N N . GLU A 1 90 ? -19.371 8.303 50.847 1.00 95.06 90 GLU A N 1
ATOM 744 C CA . GLU A 1 90 ? -20.394 9.310 51.155 1.00 95.06 90 GLU A CA 1
ATOM 745 C C . GLU A 1 90 ? -21.043 9.067 52.520 1.00 95.06 90 GLU A C 1
ATOM 747 O O . GLU A 1 90 ? -21.232 10.007 53.286 1.00 95.06 90 GLU A O 1
ATOM 752 N N . GLN A 1 91 ? -21.309 7.805 52.873 1.00 94.75 91 GLN A N 1
ATOM 753 C CA . GLN A 1 91 ? -21.847 7.445 54.186 1.00 94.75 91 GLN A CA 1
ATOM 754 C C . GLN A 1 91 ? -20.884 7.796 55.327 1.00 94.75 91 GLN A C 1
ATOM 756 O O . GLN A 1 91 ? -21.319 8.194 56.407 1.00 94.75 91 GLN A O 1
ATOM 761 N N . LYS A 1 92 ? -19.578 7.632 55.103 1.00 91.75 92 LYS A N 1
ATOM 762 C CA . LYS A 1 92 ? -18.539 7.926 56.095 1.00 91.75 92 LYS A CA 1
ATOM 763 C C . LYS A 1 92 ? -18.094 9.384 56.086 1.00 91.75 92 LYS A C 1
ATOM 765 O O . LYS A 1 92 ? -17.566 9.844 57.092 1.00 91.75 92 LYS A O 1
ATOM 770 N N . LEU A 1 93 ? -18.345 10.130 55.014 1.00 92.31 93 LEU A N 1
ATOM 771 C CA . LEU A 1 93 ? -17.910 11.517 54.851 1.00 92.31 93 LEU A CA 1
ATOM 772 C C . LEU A 1 93 ? -18.276 12.430 56.042 1.00 92.31 93 LEU A C 1
ATOM 774 O O . LEU A 1 93 ? -17.389 13.155 56.491 1.00 92.31 93 LEU A O 1
ATOM 778 N N . PRO A 1 94 ? -19.497 12.371 56.620 1.00 92.25 94 PRO A N 1
ATOM 779 C CA . PRO A 1 94 ? -19.869 13.210 57.763 1.00 92.25 94 PRO A CA 1
ATOM 780 C C . PRO A 1 94 ? -19.058 12.917 59.030 1.00 92.25 94 PRO A C 1
ATOM 782 O O . PRO A 1 94 ? -18.765 13.827 59.799 1.00 92.25 94 PRO A O 1
ATOM 785 N N . GLU A 1 95 ? -18.653 11.658 59.252 1.00 90.69 95 GLU A N 1
ATOM 786 C CA . GLU A 1 95 ? -17.786 11.296 60.384 1.00 90.69 95 GLU A CA 1
ATOM 787 C C . GLU A 1 95 ? -16.404 11.953 60.234 1.00 90.69 95 GLU A C 1
ATOM 789 O O . GLU A 1 95 ? -15.794 12.365 61.219 1.00 90.69 95 GLU A O 1
ATOM 794 N N . TRP A 1 96 ? -15.924 12.084 58.995 1.00 90.38 96 TRP A N 1
ATOM 795 C CA . TRP A 1 96 ? -14.627 12.674 58.666 1.00 90.38 96 TRP A CA 1
ATOM 796 C C . TRP A 1 96 ? -14.666 14.200 58.507 1.00 90.38 96 TRP A C 1
ATOM 798 O O . TRP A 1 96 ? -13.621 14.839 58.622 1.00 90.38 96 TRP A O 1
ATOM 808 N N . GLU A 1 97 ? -15.832 14.806 58.282 1.00 92.06 97 GLU A N 1
ATOM 809 C CA . GLU A 1 97 ? -15.994 16.239 58.006 1.00 92.06 97 GLU A CA 1
ATOM 810 C C . GLU A 1 97 ? -15.323 17.159 59.052 1.00 92.06 97 GLU A C 1
ATOM 812 O O . GLU A 1 97 ? -14.554 18.038 58.649 1.00 92.06 97 GLU A O 1
ATOM 817 N N . PRO A 1 98 ? -15.478 16.962 60.380 1.00 90.62 98 PRO A N 1
ATOM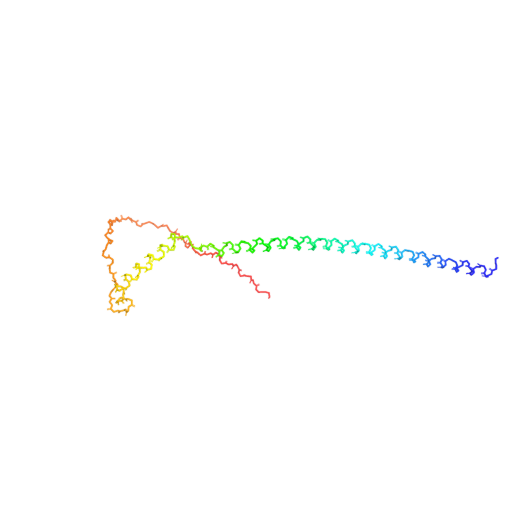 818 C CA . PRO A 1 98 ? -14.818 17.814 61.373 1.00 90.62 98 PRO A CA 1
ATOM 819 C C . PRO A 1 98 ? -13.289 17.743 61.305 1.00 90.62 98 PRO A C 1
ATOM 821 O O . PRO A 1 98 ? -12.616 18.757 61.495 1.00 90.62 98 PRO A O 1
ATOM 824 N N . PHE A 1 99 ? -12.737 16.562 61.015 1.00 91.06 99 PHE A N 1
ATOM 825 C CA . PHE A 1 99 ? -11.298 16.361 60.853 1.00 91.06 99 PHE A CA 1
ATOM 826 C C . PHE A 1 99 ? -10.785 16.984 59.551 1.00 91.06 99 PHE A C 1
ATOM 828 O O . PHE A 1 99 ? -9.796 17.713 59.569 1.00 91.06 99 PHE A O 1
ATOM 835 N N . LEU A 1 100 ? -11.485 16.757 58.435 1.00 89.69 100 LEU A N 1
ATOM 836 C CA . LEU A 1 100 ? -11.132 17.314 57.125 1.00 89.69 100 LEU A CA 1
ATOM 837 C C . LEU A 1 100 ? -11.180 18.849 57.114 1.00 89.69 100 LEU A C 1
ATOM 839 O O . LEU A 1 100 ? -10.399 19.485 56.412 1.00 89.69 100 LEU A O 1
ATOM 843 N N . LEU A 1 101 ? -12.050 19.448 57.931 1.00 93.56 101 LEU A N 1
ATOM 844 C CA . LEU A 1 101 ? -12.136 20.896 58.135 1.00 93.56 101 LEU A CA 1
ATOM 845 C C . LEU A 1 101 ? -11.150 21.436 59.191 1.00 93.56 101 LEU A C 1
ATOM 847 O O . LEU A 1 101 ? -11.173 22.632 59.483 1.00 93.56 101 LEU A O 1
ATOM 851 N N . GLY A 1 102 ? -10.308 20.583 59.789 1.00 89.69 102 GLY A N 1
ATOM 852 C CA . GLY A 1 102 ? -9.318 20.961 60.806 1.00 89.69 102 GLY A CA 1
ATOM 853 C C . GLY A 1 102 ? -9.907 21.320 62.176 1.00 89.69 102 GLY A C 1
ATOM 854 O O . GLY A 1 102 ? -9.229 21.932 62.997 1.00 89.69 102 GLY A O 1
ATOM 855 N N . LYS A 1 103 ? -11.172 20.967 62.427 1.00 87.31 103 LYS A N 1
ATOM 856 C CA . LYS A 1 103 ? -11.941 21.336 63.629 1.00 87.31 103 LYS A CA 1
ATOM 857 C C . LYS A 1 103 ? -11.992 20.235 64.691 1.00 87.31 103 LYS A C 1
ATOM 859 O O . LYS A 1 103 ? -12.550 20.458 65.762 1.00 87.31 103 LYS A O 1
ATOM 864 N N . GLY A 1 104 ? -11.441 19.055 64.418 1.00 82.00 104 GLY A N 1
ATOM 865 C CA . GLY A 1 104 ? -11.465 17.926 65.344 1.00 82.00 104 GLY A CA 1
ATOM 866 C C . GLY A 1 104 ? -10.405 16.866 65.038 1.00 82.00 104 GLY A C 1
ATOM 867 O O . GLY A 1 104 ? -9.760 16.924 63.991 1.00 82.00 104 GLY A O 1
ATOM 868 N N . PRO A 1 105 ? -10.194 15.909 65.956 1.00 82.56 105 PRO A N 1
ATOM 869 C CA . PRO A 1 105 ? -9.294 14.780 65.741 1.00 82.56 105 PRO A CA 1
ATOM 870 C C . PRO A 1 105 ? -9.852 13.808 64.689 1.00 82.56 105 PRO A C 1
ATOM 872 O O . PRO A 1 105 ? -11.054 13.781 64.433 1.00 82.56 105 PRO A O 1
ATOM 875 N N . ALA A 1 106 ? -8.977 12.993 64.091 1.00 80.38 106 ALA A N 1
ATOM 876 C CA . ALA A 1 106 ? -9.380 11.994 63.103 1.00 80.38 106 ALA A CA 1
ATOM 877 C C . ALA A 1 106 ? -10.349 10.963 63.711 1.00 80.38 106 ALA A C 1
ATOM 879 O O . ALA A 1 106 ? -10.147 10.552 64.863 1.00 80.38 106 ALA A O 1
ATOM 880 N N . PRO A 1 107 ? -11.358 10.495 62.952 1.00 79.81 107 PRO A N 1
ATOM 881 C CA . PRO A 1 107 ? -12.215 9.406 63.398 1.00 79.81 107 PRO A CA 1
ATOM 882 C C . PRO A 1 107 ? -11.359 8.182 63.723 1.00 79.81 107 PRO A C 1
ATOM 884 O O . PRO A 1 107 ? -10.578 7.708 62.900 1.00 79.81 107 PRO A O 1
ATOM 887 N N . THR A 1 108 ? -11.470 7.683 64.950 1.00 69.62 108 THR A N 1
ATOM 888 C CA . THR A 1 108 ? -10.798 6.445 65.350 1.00 69.62 108 THR A CA 1
ATOM 889 C C . THR A 1 108 ? -11.659 5.284 64.870 1.00 69.62 108 THR A C 1
ATOM 891 O O . THR A 1 108 ? -12.821 5.200 65.266 1.00 69.62 108 THR A O 1
ATOM 894 N N . GLU A 1 109 ? -11.123 4.396 64.026 1.00 61.34 109 GLU A N 1
ATOM 895 C CA . GLU A 1 109 ? -11.831 3.176 63.626 1.00 61.34 109 GLU A CA 1
ATOM 896 C C . GLU A 1 109 ? -12.102 2.305 64.861 1.00 61.34 109 GLU A C 1
ATOM 898 O O . GLU A 1 109 ? -11.266 1.515 65.305 1.00 61.34 109 GLU A O 1
ATOM 903 N N . ALA A 1 110 ? -13.285 2.453 65.451 1.00 48.66 110 ALA A N 1
ATOM 904 C CA . ALA A 1 110 ? -13.761 1.604 66.528 1.00 48.66 110 ALA A CA 1
ATOM 905 C C . ALA A 1 110 ? -14.127 0.223 65.952 1.00 48.66 110 ALA A C 1
ATOM 907 O O . ALA A 1 110 ? -15.297 -0.088 65.751 1.00 48.66 110 ALA A O 1
ATOM 908 N N . GLY A 1 111 ? -13.122 -0.600 65.631 1.00 50.19 111 GLY A N 1
ATOM 909 C CA . GLY A 1 111 ? -13.367 -1.936 65.077 1.00 50.19 111 GLY A CA 1
ATOM 910 C C . GLY A 1 111 ? -12.161 -2.858 64.901 1.00 50.19 111 GLY A C 1
ATOM 911 O O . GLY A 1 111 ? -12.320 -4.073 64.993 1.00 50.19 111 GLY A O 1
ATOM 912 N N . SER A 1 112 ? -10.942 -2.352 64.726 1.00 43.81 112 SER A N 1
ATOM 913 C CA . SER A 1 112 ? -9.762 -3.205 64.530 1.00 43.81 112 SER A CA 1
ATOM 914 C C . SER A 1 112 ? -9.061 -3.509 65.862 1.00 43.81 112 SER A C 1
ATOM 916 O O . SER A 1 112 ? -7.988 -3.002 66.184 1.00 43.81 112 SER A O 1
ATOM 918 N N . ARG A 1 113 ? -9.656 -4.408 66.663 1.00 41.31 113 ARG A N 1
ATOM 919 C CA . ARG A 1 113 ? -8.890 -5.173 67.666 1.00 41.31 113 ARG A CA 1
ATOM 920 C C . ARG A 1 113 ? -7.929 -6.104 66.923 1.00 41.31 113 ARG A C 1
ATOM 922 O O . ARG A 1 113 ? -8.264 -7.247 66.632 1.00 41.31 113 ARG A O 1
ATOM 929 N N . SER A 1 114 ? -6.728 -5.621 66.633 1.00 38.56 114 SER A N 1
ATOM 930 C CA . SER A 1 114 ? -5.609 -6.461 66.200 1.00 38.56 114 SER A CA 1
ATOM 931 C C . SER A 1 114 ? -5.171 -7.368 67.360 1.00 38.56 114 SER A C 1
ATOM 933 O O . SER A 1 114 ? -4.765 -6.846 68.404 1.00 38.56 114 SER A O 1
ATOM 935 N N . PRO A 1 115 ? -5.218 -8.708 67.240 1.00 42.44 115 PRO A N 1
ATOM 936 C CA . PRO A 1 115 ? -4.666 -9.581 68.257 1.00 42.44 115 PRO A CA 1
ATOM 937 C C . PRO A 1 115 ? -3.163 -9.760 68.032 1.00 42.44 115 PRO A C 1
ATOM 939 O O . PRO A 1 115 ? -2.718 -10.177 66.968 1.00 42.44 115 PRO A O 1
ATOM 942 N N . GLY A 1 116 ? -2.389 -9.514 69.089 1.00 36.62 116 GLY A N 1
ATOM 943 C CA . GLY A 1 116 ? -1.076 -10.129 69.262 1.00 36.62 116 GLY A CA 1
ATOM 944 C C . GLY A 1 116 ? 0.117 -9.280 68.840 1.00 36.62 116 GLY A C 1
ATOM 945 O O . GLY A 1 116 ? 0.688 -9.456 67.768 1.00 36.62 116 GLY A O 1
ATOM 946 N N . LYS A 1 117 ? 0.607 -8.467 69.780 1.00 45.31 117 LYS A N 1
ATOM 947 C CA . LYS A 1 117 ? 2.039 -8.160 69.861 1.00 45.31 117 LYS A CA 1
ATOM 948 C C . LYS A 1 117 ? 2.807 -9.477 70.044 1.00 45.31 117 LYS A C 1
ATOM 950 O O . LYS A 1 117 ? 2.594 -10.171 71.035 1.00 45.31 117 LYS A O 1
ATOM 955 N N . ARG A 1 118 ? 3.732 -9.794 69.138 1.00 40.28 118 ARG A N 1
ATOM 956 C CA . ARG A 1 118 ? 4.885 -10.661 69.432 1.00 40.28 118 ARG A CA 1
ATOM 957 C C . ARG A 1 118 ? 6.157 -9.857 69.161 1.00 40.28 118 ARG A C 1
ATOM 959 O O . ARG A 1 118 ? 6.247 -9.263 68.087 1.00 40.28 118 ARG A O 1
ATOM 966 N N . PRO A 1 119 ? 7.123 -9.802 70.091 1.00 44.12 119 PRO A N 1
ATOM 967 C CA . PRO A 1 119 ? 8.414 -9.202 69.813 1.00 44.12 119 PRO A CA 1
ATOM 968 C C . PRO A 1 119 ? 9.258 -10.231 69.055 1.00 44.12 119 PRO A C 1
ATOM 970 O O . PRO A 1 119 ? 9.400 -11.366 69.507 1.00 44.12 119 PRO A O 1
ATOM 973 N N . HIS A 1 120 ? 9.824 -9.856 67.910 1.00 37.00 120 HIS A N 1
ATOM 974 C CA . HIS A 1 120 ? 10.923 -10.615 67.326 1.00 37.00 120 HIS A CA 1
ATOM 975 C C . HIS A 1 120 ? 12.068 -9.663 66.981 1.00 37.00 120 HIS A C 1
ATOM 977 O O . HIS A 1 120 ? 11.866 -8.618 66.367 1.00 37.00 120 HIS A O 1
ATOM 983 N N . ASN A 1 121 ? 13.249 -10.039 67.468 1.00 39.06 121 ASN A N 1
ATOM 984 C CA . ASN A 1 121 ? 14.513 -9.308 67.467 1.00 39.06 121 ASN A CA 1
ATOM 985 C C . ASN A 1 121 ? 14.930 -8.733 66.100 1.00 39.06 121 ASN A C 1
ATOM 987 O O . ASN A 1 121 ? 14.673 -9.366 65.072 1.00 39.06 121 ASN A O 1
ATOM 991 N N . PRO A 1 122 ? 15.678 -7.611 66.083 1.00 42.03 122 PRO A N 1
ATOM 992 C CA . PRO A 1 122 ? 16.267 -7.070 64.870 1.00 42.03 122 PRO A CA 1
ATOM 993 C C . PRO A 1 122 ? 17.535 -7.852 64.500 1.00 42.03 122 PRO A C 1
ATOM 995 O O . PRO A 1 122 ? 18.427 -8.053 65.322 1.00 42.03 122 PRO A O 1
ATOM 998 N N . SER A 1 123 ? 17.649 -8.256 63.237 1.00 32.59 123 SER A N 1
ATOM 999 C CA . SER A 1 123 ? 18.940 -8.593 62.633 1.00 32.59 123 SER A CA 1
ATOM 1000 C C . SER A 1 123 ? 19.009 -7.980 61.227 1.00 32.59 123 SER A C 1
ATOM 1002 O O . SER A 1 123 ? 18.009 -8.019 60.504 1.00 32.59 123 SER A O 1
ATOM 1004 N N . PRO A 1 124 ? 20.128 -7.341 60.836 1.00 47.06 124 PRO A N 1
ATOM 1005 C CA . PRO A 1 124 ? 20.139 -6.385 59.739 1.00 47.06 124 PRO A CA 1
ATOM 1006 C C . PRO A 1 124 ? 20.402 -7.083 58.402 1.00 47.06 124 PRO A C 1
ATOM 1008 O O . PRO A 1 124 ? 21.481 -7.624 58.166 1.00 47.06 124 PRO A O 1
ATOM 1011 N N . ARG A 1 125 ? 19.446 -7.010 57.472 1.00 36.72 125 ARG A N 1
ATOM 1012 C CA . ARG A 1 125 ? 19.704 -7.275 56.049 1.00 36.72 125 ARG A CA 1
ATOM 1013 C C . ARG A 1 125 ? 19.138 -6.169 55.169 1.00 36.72 125 ARG A C 1
ATOM 1015 O O . ARG A 1 125 ? 17.996 -6.182 54.733 1.00 36.72 125 ARG A O 1
ATOM 1022 N N . ASN A 1 126 ? 20.021 -5.205 54.939 1.00 45.72 126 ASN A N 1
ATOM 1023 C CA . ASN A 1 126 ? 20.234 -4.457 53.706 1.00 45.72 126 ASN A CA 1
ATOM 1024 C C . ASN A 1 126 ? 19.422 -4.970 52.494 1.00 45.72 126 ASN A C 1
ATOM 1026 O O . ASN A 1 126 ? 19.768 -6.002 51.923 1.00 45.72 126 ASN A O 1
ATOM 1030 N N . THR A 1 127 ? 18.406 -4.224 52.053 1.00 43.62 127 THR A N 1
ATOM 1031 C CA . THR A 1 127 ? 17.963 -4.245 50.651 1.00 43.62 127 THR A CA 1
ATOM 1032 C C . THR A 1 127 ? 17.587 -2.838 50.204 1.00 43.62 127 THR A C 1
ATOM 1034 O O . THR A 1 127 ? 16.654 -2.200 50.679 1.00 43.62 127 THR A O 1
ATOM 1037 N N . LYS A 1 128 ? 18.417 -2.349 49.288 1.00 47.94 128 LYS A N 1
ATOM 1038 C CA . LYS A 1 128 ? 18.304 -1.093 48.566 1.00 47.94 128 LYS A CA 1
ATOM 1039 C C . LYS A 1 128 ? 17.064 -1.107 47.666 1.00 47.94 128 LYS A C 1
ATOM 1041 O O . LYS A 1 128 ? 16.782 -2.118 47.028 1.00 47.94 128 LYS A O 1
ATOM 1046 N N . ALA A 1 129 ? 16.402 0.047 47.602 1.00 52.91 129 ALA A N 1
ATOM 1047 C CA . ALA A 1 129 ? 15.659 0.594 46.466 1.00 52.91 129 ALA A CA 1
ATOM 1048 C C . ALA A 1 129 ? 15.314 -0.401 45.338 1.00 52.91 129 ALA A C 1
ATOM 1050 O O . ALA A 1 129 ? 16.050 -0.542 44.362 1.00 52.91 129 ALA A O 1
ATOM 1051 N N . ARG A 1 130 ? 14.148 -1.042 45.436 1.00 48.31 130 ARG A N 1
ATOM 1052 C CA . ARG A 1 130 ? 13.466 -1.649 44.288 1.00 48.31 130 ARG A CA 1
ATOM 1053 C C . ARG A 1 130 ? 12.158 -0.903 44.095 1.00 48.31 130 ARG A C 1
ATOM 1055 O O . ARG A 1 130 ? 11.277 -0.995 44.938 1.00 48.31 130 ARG A O 1
ATOM 1062 N N . GLY A 1 131 ? 12.059 -0.140 43.013 1.00 54.56 131 GLY A N 1
ATOM 1063 C CA . GLY A 1 131 ? 10.811 0.539 42.667 1.00 54.56 131 GLY A CA 1
ATOM 1064 C C . GLY A 1 131 ? 10.922 1.674 41.658 1.00 54.56 131 GLY A C 1
ATOM 1065 O O . GLY A 1 131 ? 9.891 2.139 41.191 1.00 54.56 131 GLY A O 1
ATOM 1066 N N . LEU A 1 132 ? 12.127 2.115 41.283 1.00 61.53 132 LEU A N 1
ATOM 1067 C CA . LEU A 1 132 ? 12.281 3.138 40.249 1.00 61.53 132 LEU A CA 1
ATOM 1068 C C . LEU A 1 132 ? 12.805 2.516 38.947 1.00 61.53 132 LEU A C 1
ATOM 1070 O O . LEU A 1 132 ? 13.781 1.762 38.995 1.00 61.53 132 LEU A O 1
ATOM 1074 N N . PRO A 1 133 ? 12.173 2.806 37.794 1.00 61.19 133 PRO A N 1
ATOM 1075 C CA . PRO A 1 133 ? 12.661 2.351 36.499 1.00 61.19 133 PRO A CA 1
ATOM 1076 C C . PRO A 1 133 ? 14.039 2.968 36.189 1.00 61.19 133 PRO A C 1
ATOM 1078 O O . PRO A 1 133 ? 14.334 4.080 36.640 1.00 61.19 133 PRO A O 1
ATOM 1081 N N . PRO A 1 134 ? 14.903 2.265 35.432 1.00 62.62 134 PRO A N 1
ATOM 1082 C CA . PRO A 1 134 ? 16.241 2.748 35.115 1.00 62.62 134 PRO A CA 1
ATOM 1083 C C . PRO A 1 134 ? 16.171 4.046 34.303 1.00 62.62 134 PRO A C 1
ATOM 1085 O O . PRO A 1 134 ? 15.450 4.149 33.312 1.00 62.62 134 PRO A O 1
ATOM 1088 N N . ARG A 1 135 ? 16.936 5.052 34.735 1.00 56.53 135 ARG A N 1
ATOM 1089 C CA . ARG A 1 135 ? 17.043 6.342 34.048 1.00 56.53 135 ARG A CA 1
ATOM 1090 C C . ARG A 1 135 ? 17.864 6.159 32.760 1.00 56.53 135 ARG A C 1
ATOM 1092 O O . ARG A 1 135 ? 18.942 5.569 32.841 1.00 56.53 135 ARG A O 1
ATOM 1099 N N . PRO A 1 136 ? 17.410 6.656 31.596 1.00 69.00 136 PRO A N 1
ATOM 1100 C CA . PRO A 1 136 ? 18.179 6.545 30.362 1.00 69.00 136 PRO A CA 1
ATOM 1101 C C . PRO A 1 136 ? 19.494 7.352 30.431 1.00 69.00 136 PRO A C 1
ATOM 1103 O O . PRO A 1 136 ? 19.539 8.393 31.102 1.00 69.00 136 PRO A O 1
ATOM 1106 N N . PRO A 1 137 ? 20.567 6.889 29.757 1.00 66.88 137 PRO A N 1
ATOM 1107 C CA . PRO A 1 137 ? 21.847 7.584 29.728 1.00 66.88 137 PRO A CA 1
ATOM 1108 C C . PRO A 1 137 ? 21.735 8.923 28.991 1.00 66.88 137 PRO A C 1
ATOM 1110 O O . PRO A 1 137 ? 21.089 9.030 27.951 1.00 66.88 137 PRO A O 1
ATOM 1113 N N . ARG A 1 138 ? 22.385 9.960 29.532 1.00 55.66 138 ARG A N 1
ATOM 1114 C CA . ARG A 1 138 ? 22.539 11.249 28.847 1.00 55.66 138 ARG A CA 1
ATOM 1115 C C . ARG A 1 138 ? 23.620 11.091 27.782 1.00 55.66 138 ARG A C 1
ATOM 1117 O O . ARG A 1 138 ? 24.764 10.806 28.125 1.00 55.66 138 ARG A O 1
ATOM 1124 N N . HIS A 1 139 ? 23.266 11.275 26.516 1.00 55.62 139 HIS A N 1
ATOM 1125 C CA . HIS A 1 139 ? 24.261 11.443 25.461 1.00 55.62 139 HIS A CA 1
ATOM 1126 C C . HIS A 1 139 ? 24.913 12.831 25.586 1.00 55.62 139 HIS A C 1
ATOM 1128 O O . HIS A 1 139 ? 24.210 13.793 25.914 1.00 55.62 139 HIS A O 1
ATOM 1134 N N . PRO A 1 140 ? 26.234 12.950 25.368 1.00 59.22 140 PRO A N 1
ATOM 1135 C CA . PRO A 1 140 ? 26.898 14.244 25.317 1.00 59.22 140 PRO A CA 1
ATOM 1136 C C . PRO A 1 140 ? 26.427 15.027 24.086 1.00 59.22 140 PRO A C 1
ATOM 1138 O O . PRO A 1 140 ? 26.224 14.453 23.017 1.00 59.22 140 PRO A O 1
ATOM 1141 N N . ALA A 1 141 ? 26.231 16.332 24.272 1.00 56.91 141 ALA A N 1
ATOM 1142 C CA . ALA A 1 141 ? 25.951 17.269 23.195 1.00 56.91 141 ALA A CA 1
ATOM 1143 C C . ALA A 1 141 ? 27.145 17.318 22.230 1.00 56.91 141 ALA A C 1
ATOM 1145 O O . ALA A 1 141 ? 28.293 17.386 22.677 1.00 56.91 141 ALA A O 1
ATOM 1146 N N . VAL A 1 142 ? 26.846 17.257 20.933 1.00 52.47 142 VAL A N 1
ATOM 1147 C CA . VAL A 1 142 ? 27.743 17.681 19.851 1.00 52.47 142 VAL A CA 1
ATOM 1148 C C . VAL A 1 142 ? 27.430 19.136 19.550 1.00 52.47 142 VAL A C 1
ATOM 1150 O O . VAL A 1 142 ? 26.218 19.456 19.524 1.00 52.47 142 VAL A O 1
#

Mean predicted aligned error: 17.34 Å

Foldseek 3Di:
DDPVVVVVVVVVVVVVVVVVVVVVVVVVVVVVVVVVVVVVVVVVVVVVVVVVVVVVVVVVVVVVVVVVVPDDPDDVVVVVVVVVVVVVCVVCVVVQVCVVVVNDDGDDPPPDPDDDDDDDDDDDDDDDDDDDDDDDDDDDDD

Solvent-accessible surface area (backbone atoms only — not comparable to full-atom values): 8887 Å² total; per-residue (Å²): 133,61,73,69,61,54,53,52,52,51,51,51,51,53,50,51,50,52,52,50,56,50,52,54,52,52,52,52,51,50,53,52,50,52,52,52,50,51,53,52,52,53,50,52,54,53,51,50,53,49,49,57,51,49,54,50,52,53,51,53,50,50,51,52,50,56,54,54,73,71,44,75,95,59,57,71,67,57,52,52,48,51,54,53,48,51,53,53,47,60,71,46,42,70,69,40,43,46,31,79,72,71,74,46,74,75,74,73,78,90,75,78,82,76,83,75,93,74,93,76,84,91,77,94,73,90,78,79,92,82,86,75,80,86,78,81,83,83,78,82,86,129

Secondary structure (DSSP, 8-state):
--HHHHHHHHHHHHHHHHHHHHHHHHHHHHHHHHHHHHHHHHHHHHHHHHHHHHHHHHHHHHHHHHHHHHS-SS-HHHHHHHHHHHHHHHHHHHHHHHHHTTSSPPPP-TT---------------------PPPPPPPPP-

Radius of gyration: 44.59 Å; Cα contacts (8 Å, |Δi|>4): 12; chains: 1; bounding box: 62×32×131 Å

Organism: NCBI:txid299321

pLDDT: mean 83.01, std 20.45, range [32.59, 98.69]

Sequence (142 aa):
MTPELCNEVELMQEHEEILRKRAELLQQMEAQHQHQKAKRKQQAARSKAAQERNARLLQDMKKMEDDLRKQPLLHPDVITLQTRYWASVEQKLPEWEPFLLGKGPAPTEAGSRSPGKRPHNPSPRNTKARGLPPRPPRHPAV

InterPro domains:
  IPR028006 Centrosomal protein 15-like [PF15134] (1-107)
  IPR028006 Centrosomal protein 15-like [PTHR14286] (6-110)